Protein AF-A0A1A0VZB3-F1 (afdb_monomer)

Secondary structure (DSSP, 8-state):
---------------------S---TT--SHHHHHT----TT-EEEEEETTTEEEEEEETTTHHHHHHTT-TT-PPEEEPPPPTTTS-GGGHHHHHTT----EEEEEEEEE-TTSS-EEEEEEEEEEEEETTEEEEEEEESS--

Organism: Mycolicibacterium peregrinum (NCBI:txid43304)

Sequence (144 aa):
MLVSVAVTAAVLLFVTGCFVGPGQTDEGTDTVSLLKIEIPDSATNIVGHTDRGVDFLMPNDEWRAYLATYYPDKQLEHLPPLTRYETPAMCLPALRAGVKLSRWTIGEYIQWRNTDKQRLRGVVITPDCEPGKAYVQWVLGDFQ

Mean predicted aligned error: 10.26 Å

Foldseek 3Di:
DDDDDDPPPPDPPPPPPPPDAFAPDLPDQAQRNQLSADDDPQWDPWDGDHLWWIKTKHFLVCVVVRVCSVVVPDDKDKAAFDDCVRQDPLLNVVVVVVDRWIKTKDWDWDDRRPDPDTWIWMKIWTHPSDVRIIMIITTTHDDD

Nearest PDB structures (foldseek):
  6mka-assembly1_A  TM=4.399E-01  e=2.065E-01  Enterococcus faecium
  8f3z-assembly1_A  TM=4.323E-01  e=3.462E-01  Enterococcus faecium
  8f3i-assembly1_A  TM=4.335E-01  e=3.462E-01  Enterococcus faecium
  5yfg-assembly1_A  TM=3.953E-01  e=8.191E-01  Homo sapiens
  6n6w-assembly1_A  TM=3.701E-01  e=2.303E+00  Acinetobacter baumannii

Structure (mmCIF, N/CA/C/O backbone):
data_AF-A0A1A0VZB3-F1
#
_entry.id   AF-A0A1A0VZB3-F1
#
loop_
_atom_site.group_PDB
_atom_site.id
_atom_site.type_symbol
_atom_site.label_atom_id
_atom_site.label_alt_id
_atom_site.label_comp_id
_atom_site.label_asym_id
_atom_site.label_entity_id
_atom_site.label_seq_id
_atom_site.pdbx_PDB_ins_code
_atom_site.Cartn_x
_atom_site.Cartn_y
_atom_site.Cartn_z
_atom_site.occupancy
_atom_site.B_iso_or_equiv
_atom_site.auth_seq_id
_atom_site.auth_comp_id
_atom_site.auth_asym_id
_atom_site.auth_atom_id
_atom_site.pdbx_PDB_model_num
ATOM 1 N N . MET A 1 1 ? -22.999 -56.168 -36.660 1.00 38.97 1 MET A N 1
ATOM 2 C CA . MET A 1 1 ? -21.749 -55.740 -35.997 1.00 38.97 1 MET A CA 1
ATOM 3 C C . MET A 1 1 ? -21.203 -54.551 -36.754 1.00 38.97 1 MET A C 1
ATOM 5 O O . MET A 1 1 ? -20.801 -54.728 -37.891 1.00 38.97 1 MET A O 1
ATOM 9 N N . LEU A 1 2 ? -21.257 -53.369 -36.146 1.00 32.66 2 LEU A N 1
ATOM 10 C CA . LEU A 1 2 ? -20.415 -52.211 -36.447 1.00 32.66 2 LEU A CA 1
ATOM 11 C C . LEU A 1 2 ? -20.645 -51.224 -35.300 1.00 32.66 2 LEU A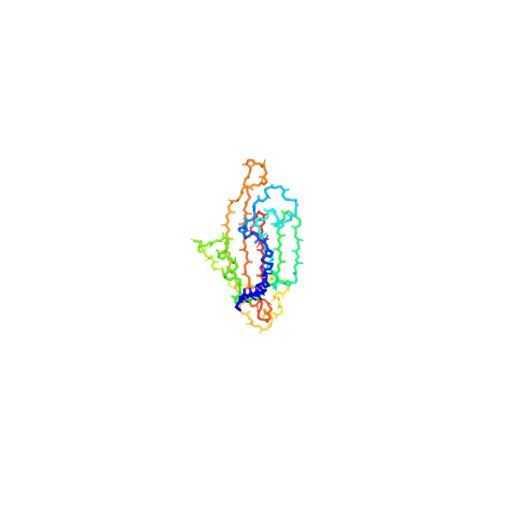 C 1
ATOM 13 O O . LEU A 1 2 ? -21.753 -50.744 -35.083 1.00 32.66 2 LEU A O 1
ATOM 17 N N . VAL A 1 3 ? -19.604 -51.057 -34.492 1.00 36.44 3 VAL A N 1
ATOM 18 C CA . VAL A 1 3 ? -19.530 -50.122 -33.371 1.00 36.44 3 VAL A CA 1
ATOM 19 C C . VAL A 1 3 ? -19.284 -48.731 -33.949 1.00 36.44 3 VAL A C 1
ATOM 21 O O . VAL A 1 3 ? -18.450 -48.578 -34.837 1.00 36.44 3 VAL A O 1
ATOM 24 N N . SER A 1 4 ? -19.965 -47.706 -33.445 1.00 33.88 4 SER A N 1
ATOM 25 C CA . SER A 1 4 ? -19.528 -46.315 -33.602 1.00 33.88 4 SER A CA 1
ATOM 26 C C . SER A 1 4 ? -19.935 -45.534 -32.361 1.00 33.88 4 SER A C 1
ATOM 28 O O . SER A 1 4 ? -21.072 -45.105 -32.198 1.00 33.88 4 SER A O 1
ATOM 30 N N . VAL A 1 5 ? -18.975 -45.447 -31.444 1.00 41.16 5 VAL A N 1
ATOM 31 C CA . VAL A 1 5 ? -18.995 -44.607 -30.252 1.00 41.16 5 VAL A CA 1
ATOM 32 C C . VAL A 1 5 ? -18.704 -43.179 -30.707 1.00 41.16 5 VAL A C 1
ATOM 34 O O . VAL A 1 5 ? -17.619 -42.914 -31.215 1.00 41.16 5 VAL A O 1
ATOM 37 N N . ALA A 1 6 ? -19.651 -42.263 -30.524 1.00 37.75 6 ALA A N 1
ATOM 38 C CA . ALA A 1 6 ? -19.409 -40.832 -30.661 1.00 37.75 6 ALA A CA 1
ATOM 39 C C . ALA A 1 6 ? -19.478 -40.197 -29.267 1.00 37.75 6 ALA A C 1
ATOM 41 O O . ALA A 1 6 ? -20.531 -39.754 -28.816 1.00 37.75 6 ALA A O 1
ATOM 42 N N . VAL A 1 7 ? -18.346 -40.206 -28.558 1.00 43.47 7 VAL A N 1
ATOM 43 C CA . VAL A 1 7 ? -18.141 -39.357 -27.379 1.00 43.47 7 VAL A CA 1
ATOM 44 C C . VAL A 1 7 ? -17.898 -37.946 -27.902 1.00 43.47 7 VAL A C 1
ATOM 46 O O . VAL A 1 7 ? -16.802 -37.621 -28.352 1.00 43.47 7 VAL A O 1
ATOM 49 N N . THR A 1 8 ? -18.921 -37.098 -27.874 1.00 46.16 8 THR A N 1
ATOM 50 C CA . THR A 1 8 ? -18.748 -35.652 -28.036 1.00 46.16 8 THR A CA 1
ATOM 51 C C . THR A 1 8 ? -18.099 -35.098 -26.773 1.00 46.16 8 THR A C 1
ATOM 53 O O . THR A 1 8 ? -18.774 -34.719 -25.819 1.00 46.16 8 THR A O 1
ATOM 56 N N . ALA A 1 9 ? -16.766 -35.086 -26.767 1.00 40.69 9 ALA A N 1
ATOM 57 C CA . ALA A 1 9 ? -15.970 -34.286 -25.852 1.00 40.69 9 ALA A CA 1
ATOM 58 C C . ALA A 1 9 ? -16.184 -32.808 -26.208 1.00 40.69 9 ALA A C 1
ATOM 60 O O . ALA A 1 9 ? -15.644 -32.309 -27.195 1.00 40.69 9 ALA A O 1
ATOM 61 N N . ALA A 1 10 ? -17.023 -32.117 -25.435 1.00 41.06 10 ALA A N 1
ATOM 62 C CA . ALA A 1 10 ? -17.119 -30.668 -25.499 1.00 41.06 10 ALA A CA 1
ATOM 63 C C . ALA A 1 10 ? -15.808 -30.089 -24.956 1.00 41.06 10 ALA A C 1
ATOM 65 O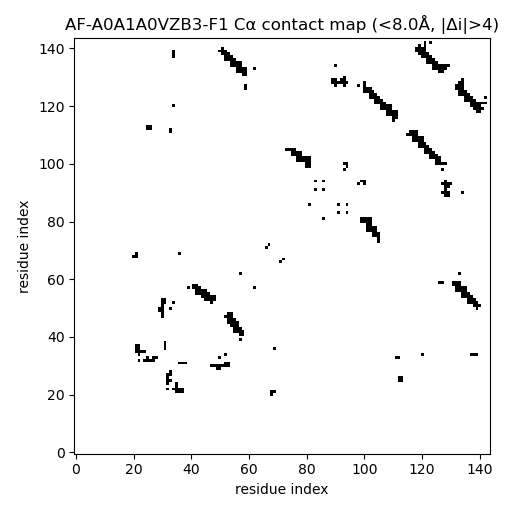 O . ALA A 1 10 ? -15.531 -30.128 -23.758 1.00 41.06 10 ALA A O 1
ATOM 66 N N . VAL A 1 11 ? -14.980 -29.626 -25.888 1.00 38.25 11 VAL A N 1
ATOM 67 C CA . VAL A 1 11 ? -13.743 -28.890 -25.655 1.00 38.25 11 VAL A CA 1
ATOM 68 C C . VAL A 1 11 ? -14.068 -27.685 -24.774 1.00 38.25 11 VAL A C 1
ATOM 70 O O . VAL A 1 11 ? -14.716 -26.738 -25.214 1.00 38.25 11 VAL A O 1
ATOM 73 N N . LEU A 1 12 ? -13.625 -27.741 -23.515 1.00 40.75 12 LEU A N 1
ATOM 74 C CA . LEU A 1 12 ? -13.431 -26.565 -22.677 1.00 40.75 12 LEU A CA 1
ATOM 75 C C . LEU A 1 12 ? -12.504 -25.629 -23.452 1.00 40.75 12 LEU A C 1
ATOM 77 O O . LEU A 1 12 ? -11.307 -25.891 -23.578 1.00 40.75 12 LEU A O 1
ATOM 81 N N . LEU A 1 13 ? -13.079 -24.568 -24.013 1.00 37.44 13 LEU A N 1
ATOM 82 C CA . LEU A 1 13 ? -12.345 -23.408 -24.496 1.00 37.44 13 LEU A CA 1
ATOM 83 C C . LEU A 1 13 ? -11.672 -22.770 -23.278 1.00 37.44 13 LEU A C 1
ATOM 85 O O . LEU A 1 13 ? -12.202 -21.854 -22.655 1.00 37.44 13 LEU A O 1
ATOM 89 N N . PHE A 1 14 ? -10.505 -23.306 -22.924 1.00 34.59 14 PHE A N 1
ATOM 90 C CA . PHE A 1 14 ? -9.480 -22.587 -22.193 1.00 34.59 14 PHE A CA 1
ATOM 91 C C . PHE A 1 14 ? -9.149 -21.367 -23.042 1.00 34.59 14 PHE A C 1
ATOM 93 O O . PHE A 1 14 ? -8.373 -21.450 -23.994 1.00 34.59 14 PHE A O 1
ATOM 100 N N . VAL A 1 15 ? -9.795 -20.243 -22.737 1.00 43.38 15 VAL A N 1
ATOM 101 C CA . VAL A 1 15 ? -9.294 -18.944 -23.158 1.00 43.38 15 VAL A CA 1
ATOM 102 C C . VAL A 1 15 ? -7.926 -18.838 -22.509 1.00 43.38 15 VAL A C 1
ATOM 104 O O . VAL A 1 15 ? -7.785 -18.679 -21.299 1.00 43.38 15 VAL A O 1
ATOM 107 N N . THR A 1 16 ? -6.924 -19.051 -23.344 1.00 43.56 16 THR A N 1
ATOM 108 C CA . THR A 1 16 ? -5.512 -18.828 -23.105 1.00 43.56 16 THR A CA 1
ATOM 109 C C . THR A 1 16 ? -5.304 -17.349 -22.798 1.00 43.56 16 THR A C 1
ATOM 111 O O . THR A 1 16 ? -4.911 -16.573 -23.663 1.00 43.56 16 THR A O 1
ATOM 114 N N . GLY A 1 17 ? -5.601 -16.946 -21.567 1.00 33.72 17 GLY A N 1
ATOM 115 C CA . GLY A 1 17 ? -4.913 -15.840 -20.928 1.00 33.72 17 GLY A CA 1
ATOM 116 C C . GLY A 1 17 ? -3.596 -16.400 -20.421 1.00 33.72 17 GLY A C 1
ATOM 117 O O . GLY A 1 17 ? -3.565 -17.074 -19.395 1.00 33.72 17 GLY A O 1
ATOM 118 N N . CYS A 1 18 ? -2.526 -16.219 -21.191 1.00 40.19 18 CYS A N 1
ATOM 119 C CA . CYS A 1 18 ? -1.175 -16.439 -20.703 1.00 40.19 18 CYS A CA 1
ATOM 120 C C . CYS A 1 18 ? -1.025 -15.690 -19.374 1.00 40.19 18 CYS A C 1
ATOM 122 O O . CYS A 1 18 ? -1.128 -14.468 -19.349 1.00 40.19 18 CYS A O 1
ATOM 124 N N . PHE A 1 19 ? -0.808 -16.425 -18.285 1.00 43.38 19 PHE A N 1
ATOM 125 C CA . PHE A 1 19 ? -0.357 -15.859 -17.021 1.00 43.38 19 PHE A CA 1
ATOM 126 C C . PHE A 1 19 ? 1.040 -15.284 -17.253 1.00 43.38 19 PHE A C 1
ATOM 128 O O . PHE A 1 19 ? 2.039 -16.006 -17.226 1.00 43.38 19 PHE A O 1
ATOM 135 N N . VAL A 1 20 ? 1.096 -13.993 -17.556 1.00 38.47 20 VAL A N 1
ATOM 136 C CA . VAL A 1 20 ? 2.326 -13.213 -17.575 1.00 38.47 20 VAL A CA 1
ATOM 137 C C . VAL A 1 20 ? 2.364 -12.512 -16.228 1.00 38.47 20 VAL A C 1
ATOM 139 O O . VAL A 1 20 ? 1.449 -11.774 -15.895 1.00 38.47 20 VAL A O 1
ATOM 142 N N . GLY A 1 21 ? 3.384 -12.812 -15.425 1.00 40.88 21 GLY A N 1
ATOM 143 C CA . GLY A 1 21 ? 3.630 -12.108 -14.172 1.00 40.88 21 GLY A CA 1
ATOM 144 C C . GLY A 1 21 ? 3.818 -10.596 -14.379 1.00 40.88 21 GLY A C 1
ATOM 145 O O . GLY A 1 21 ? 3.771 -10.091 -15.503 1.00 40.88 21 GLY A O 1
ATOM 146 N N . PRO A 1 22 ? 4.071 -9.853 -13.300 1.00 41.19 22 PRO A N 1
ATOM 147 C CA . PRO A 1 22 ? 3.871 -8.415 -13.291 1.00 41.19 22 PRO A CA 1
ATOM 148 C C . PRO A 1 22 ? 4.760 -7.657 -14.296 1.00 41.19 22 PRO A C 1
ATOM 150 O O . PRO A 1 22 ? 5.981 -7.605 -14.153 1.00 41.19 22 PRO A O 1
ATOM 153 N N . GLY A 1 23 ? 4.108 -7.034 -15.290 1.00 47.81 23 GLY A N 1
ATOM 154 C CA . GLY A 1 23 ? 4.590 -5.870 -16.046 1.00 47.81 23 GLY A CA 1
ATOM 155 C C . GLY A 1 23 ? 5.605 -6.100 -17.172 1.00 47.81 23 GLY A C 1
ATOM 156 O O . GLY A 1 23 ? 6.672 -5.491 -17.159 1.00 47.81 23 GLY A O 1
ATOM 157 N N . GLN A 1 24 ? 5.263 -6.904 -18.185 1.00 41.25 24 GLN A N 1
ATOM 158 C CA . GLN A 1 24 ? 6.123 -7.133 -19.362 1.00 41.25 24 GLN A CA 1
ATOM 159 C C . GLN A 1 24 ? 6.164 -6.019 -20.426 1.00 41.25 24 GLN A C 1
ATOM 161 O O . GLN A 1 24 ? 6.867 -6.170 -21.421 1.00 41.25 24 GLN A O 1
ATOM 166 N N . THR A 1 25 ? 5.472 -4.894 -20.260 1.00 45.56 25 THR A N 1
ATOM 167 C CA . THR A 1 25 ? 5.492 -3.824 -21.271 1.00 45.56 25 THR A CA 1
ATOM 168 C C . THR A 1 25 ? 6.091 -2.548 -20.700 1.00 45.56 25 THR A C 1
ATOM 170 O O . THR A 1 25 ? 5.381 -1.712 -20.144 1.00 45.56 25 THR A O 1
ATOM 173 N N . ASP A 1 26 ? 7.398 -2.365 -20.913 1.00 51.47 26 ASP A N 1
ATOM 174 C CA . ASP A 1 26 ? 8.147 -1.124 -20.637 1.00 51.47 26 ASP A CA 1
ATOM 175 C C . ASP A 1 26 ? 7.658 0.094 -21.464 1.00 51.47 26 ASP A C 1
ATOM 177 O O . ASP A 1 26 ? 8.191 1.199 -21.348 1.00 51.47 26 ASP A O 1
ATOM 181 N N . GLU A 1 27 ? 6.625 -0.096 -22.293 1.00 53.38 27 GLU A N 1
ATOM 182 C CA . GLU A 1 27 ? 6.047 0.899 -23.203 1.00 53.38 27 GLU A CA 1
ATOM 183 C C . GLU A 1 27 ? 4.705 1.485 -22.733 1.00 53.38 27 GLU A C 1
ATOM 185 O O . GLU A 1 27 ? 4.191 2.416 -23.356 1.00 53.38 27 GLU A O 1
ATOM 190 N N . GLY A 1 28 ? 4.116 0.970 -21.648 1.00 60.91 28 GLY A N 1
ATOM 191 C CA . GLY A 1 28 ? 2.831 1.471 -21.162 1.00 60.91 28 GLY A CA 1
ATOM 192 C C . GLY A 1 28 ? 2.931 2.901 -20.619 1.00 60.91 28 GLY A C 1
ATOM 193 O O . GLY A 1 28 ? 3.868 3.258 -19.903 1.00 60.91 28 GLY A O 1
ATOM 194 N N . THR A 1 29 ? 1.965 3.746 -20.980 1.00 67.12 29 THR A N 1
ATOM 195 C CA . THR A 1 29 ? 1.953 5.171 -20.608 1.00 67.12 29 THR A CA 1
ATOM 196 C C . THR A 1 29 ? 1.050 5.491 -19.422 1.00 67.12 29 THR A C 1
ATOM 198 O O . THR A 1 29 ? 1.107 6.607 -18.911 1.00 67.12 29 THR A O 1
ATOM 201 N N . ASP A 1 30 ? 0.195 4.557 -19.005 1.00 77.12 30 ASP A N 1
ATOM 202 C CA . ASP A 1 30 ? -0.662 4.712 -17.831 1.00 77.12 30 ASP A CA 1
ATOM 203 C C . ASP A 1 30 ? 0.087 4.365 -16.531 1.00 77.12 30 ASP A C 1
ATOM 205 O O . ASP A 1 30 ? 1.102 3.666 -16.533 1.00 77.12 30 ASP A O 1
ATOM 209 N N . THR A 1 31 ? -0.413 4.859 -15.395 1.00 79.56 31 THR A N 1
ATOM 210 C CA . THR A 1 31 ? 0.278 4.711 -14.107 1.00 79.56 31 THR A CA 1
ATOM 211 C C . THR A 1 31 ? 0.445 3.254 -13.663 1.00 79.56 31 THR A C 1
ATOM 213 O O . THR A 1 31 ? 1.451 2.932 -13.033 1.00 79.56 31 THR A O 1
ATOM 216 N N . VAL A 1 32 ? -0.495 2.365 -13.995 1.00 82.00 32 VAL A N 1
ATOM 217 C CA . VAL A 1 32 ? -0.453 0.947 -13.598 1.00 82.00 32 VAL A CA 1
ATOM 218 C C . VAL A 1 32 ? 0.642 0.220 -14.374 1.00 82.00 32 VAL A C 1
ATOM 220 O O . VAL A 1 32 ? 1.467 -0.476 -13.777 1.00 82.00 32 VAL A O 1
ATOM 223 N N . SER A 1 33 ? 0.734 0.479 -15.679 1.00 80.56 33 SER A N 1
ATOM 224 C CA . SER A 1 33 ? 1.829 -0.023 -16.511 1.00 80.56 33 SER A CA 1
ATOM 225 C C . SER A 1 33 ? 3.193 0.490 -16.047 1.00 80.56 33 SER A C 1
ATOM 227 O O . SER A 1 33 ? 4.140 -0.287 -15.944 1.00 80.56 33 SER A O 1
ATOM 229 N N . LEU A 1 34 ? 3.301 1.776 -15.692 1.00 83.19 34 LEU A N 1
ATOM 230 C CA . LEU A 1 34 ? 4.548 2.353 -15.170 1.00 83.19 34 LEU A CA 1
ATOM 231 C C . LEU A 1 34 ? 4.964 1.736 -13.827 1.00 83.19 34 LEU A C 1
ATOM 233 O O . LEU A 1 34 ? 6.155 1.579 -13.559 1.00 83.19 34 LEU A O 1
ATOM 237 N N . LEU A 1 35 ? 3.991 1.377 -12.989 1.00 87.31 35 LEU A N 1
ATOM 238 C CA . LEU A 1 35 ? 4.204 0.645 -11.742 1.00 87.31 35 LEU A CA 1
ATOM 239 C C . LEU A 1 35 ? 4.564 -0.826 -11.979 1.00 87.31 35 LEU A C 1
ATOM 241 O O . LEU A 1 35 ? 5.088 -1.473 -11.072 1.00 87.31 35 LEU A O 1
ATOM 245 N N . LYS A 1 36 ? 4.319 -1.367 -13.177 1.00 87.38 36 LYS A N 1
ATOM 246 C CA . LYS A 1 36 ? 4.467 -2.797 -13.475 1.00 87.38 36 LYS A CA 1
ATOM 247 C C . LYS A 1 36 ? 3.654 -3.641 -12.485 1.00 87.38 36 LYS A C 1
ATOM 249 O O . LYS A 1 36 ? 4.187 -4.575 -11.887 1.00 87.38 36 LYS A O 1
ATOM 254 N N . ILE A 1 37 ? 2.398 -3.246 -12.266 1.00 89.31 37 ILE A N 1
ATOM 255 C CA . ILE A 1 37 ? 1.443 -3.950 -11.402 1.00 89.31 37 ILE A CA 1
ATOM 256 C C . ILE A 1 37 ? 0.133 -4.238 -12.124 1.00 89.31 37 ILE A C 1
ATOM 258 O O . ILE A 1 37 ? -0.148 -3.670 -13.171 1.00 89.31 37 ILE A O 1
ATOM 262 N N . GLU A 1 38 ? -0.678 -5.088 -11.518 1.00 91.44 38 GLU A N 1
ATOM 263 C CA . GLU A 1 38 ? -2.069 -5.342 -11.867 1.00 91.44 38 GLU A CA 1
ATOM 264 C C . GLU A 1 38 ? -2.946 -4.942 -10.681 1.00 91.44 38 GLU A C 1
ATOM 266 O O . GLU A 1 38 ? -2.612 -5.235 -9.534 1.00 91.44 38 GLU A O 1
ATOM 271 N N . ILE A 1 39 ? -4.069 -4.272 -10.939 1.00 91.88 39 ILE A N 1
ATOM 272 C CA . ILE A 1 39 ? -5.060 -3.987 -9.896 1.00 91.88 39 ILE A CA 1
ATOM 273 C C . ILE A 1 39 ? -5.981 -5.210 -9.792 1.00 91.88 39 ILE A C 1
ATOM 275 O O . ILE A 1 39 ? -6.534 -5.605 -10.818 1.00 91.88 39 ILE A O 1
ATOM 279 N N . PRO A 1 40 ? -6.161 -5.816 -8.604 1.00 92.69 40 PRO A N 1
ATOM 280 C CA . PRO A 1 40 ? -6.995 -7.006 -8.473 1.00 92.69 40 PRO A CA 1
ATOM 281 C C . PRO A 1 40 ? -8.467 -6.684 -8.756 1.00 92.69 40 PRO A C 1
ATOM 283 O O . PRO A 1 40 ? -8.946 -5.610 -8.399 1.00 92.69 40 PRO A O 1
ATOM 286 N N . ASP A 1 41 ? -9.214 -7.638 -9.318 1.00 92.56 41 ASP A N 1
ATOM 287 C CA . ASP A 1 41 ? -10.648 -7.471 -9.621 1.00 92.56 41 ASP A CA 1
ATOM 288 C C . ASP A 1 41 ? -11.502 -7.171 -8.374 1.00 92.56 41 ASP A C 1
ATOM 290 O O . ASP A 1 41 ? -12.565 -6.558 -8.466 1.00 92.56 41 ASP A O 1
ATOM 294 N N . SER A 1 42 ? -11.034 -7.587 -7.190 1.00 91.19 42 SER A N 1
ATOM 295 C CA . SER A 1 42 ? -11.656 -7.296 -5.893 1.00 91.19 42 SER A CA 1
ATOM 296 C C . SER A 1 42 ? -11.449 -5.848 -5.428 1.00 91.19 42 SER A C 1
ATOM 298 O O . SER A 1 42 ? -12.043 -5.430 -4.425 1.00 91.19 42 SER A O 1
ATOM 300 N N . ALA A 1 43 ? -10.619 -5.066 -6.128 1.00 94.75 43 ALA A N 1
ATOM 301 C CA . ALA A 1 43 ? -10.314 -3.698 -5.754 1.00 94.75 43 ALA A CA 1
ATOM 302 C C . ALA A 1 43 ? -11.529 -2.775 -5.901 1.00 94.75 43 ALA A C 1
ATOM 304 O O . ALA A 1 43 ? -12.305 -2.827 -6.854 1.00 94.75 43 ALA A O 1
ATOM 305 N N . THR A 1 44 ? -11.662 -1.854 -4.955 1.00 94.38 44 THR A N 1
ATOM 306 C CA . THR A 1 44 ? -12.686 -0.804 -4.961 1.00 94.38 44 THR A CA 1
ATOM 307 C C . THR A 1 44 ? -12.044 0.553 -4.707 1.00 94.38 44 THR A C 1
ATOM 309 O O . THR A 1 44 ? -10.913 0.627 -4.232 1.00 94.38 44 THR A O 1
ATOM 312 N N . ASN A 1 45 ? -12.760 1.640 -5.009 1.00 92.75 45 ASN A N 1
ATOM 313 C CA . ASN A 1 45 ? -12.294 3.015 -4.780 1.00 92.75 45 ASN A CA 1
ATOM 314 C C . ASN A 1 45 ? -10.909 3.293 -5.397 1.00 92.75 45 ASN A C 1
ATOM 316 O O . ASN A 1 45 ? -10.036 3.858 -4.744 1.00 92.75 45 ASN A O 1
ATOM 320 N N . ILE A 1 46 ? -10.719 2.865 -6.648 1.00 92.69 46 ILE A N 1
ATOM 321 C CA . ILE A 1 46 ? -9.461 3.023 -7.380 1.00 92.69 46 ILE A CA 1
ATOM 322 C C . ILE A 1 46 ? -9.264 4.499 -7.748 1.00 92.69 46 ILE A C 1
ATOM 324 O O . ILE A 1 46 ? -10.114 5.102 -8.406 1.00 92.69 46 ILE A O 1
ATOM 328 N N . VAL A 1 47 ? -8.127 5.067 -7.355 1.00 90.38 47 VAL A N 1
ATOM 329 C CA . VAL A 1 47 ? -7.730 6.451 -7.629 1.00 90.38 47 VAL A CA 1
ATOM 330 C C . VAL A 1 47 ? -6.331 6.456 -8.235 1.00 90.38 47 VAL A C 1
ATOM 332 O O . VAL A 1 47 ? -5.353 6.112 -7.579 1.00 90.38 47 VAL A O 1
ATOM 335 N N . GLY A 1 48 ? -6.227 6.854 -9.502 1.00 86.88 48 GLY A N 1
ATOM 336 C CA . GLY A 1 48 ? -4.945 7.008 -10.187 1.00 86.88 48 GLY A CA 1
ATOM 337 C C . GLY A 1 48 ? -4.336 8.393 -9.973 1.00 86.88 48 GLY A C 1
ATOM 338 O O . GLY A 1 48 ? -5.019 9.408 -10.108 1.00 86.88 48 GLY A O 1
ATOM 339 N N . HIS A 1 49 ? -3.029 8.434 -9.726 1.00 85.06 49 HIS A N 1
ATOM 340 C CA . HIS A 1 49 ? -2.226 9.652 -9.643 1.00 85.06 49 HIS A CA 1
ATOM 341 C C . HIS A 1 49 ? -1.226 9.667 -10.795 1.00 85.06 49 HIS A C 1
ATOM 343 O O . HIS A 1 49 ? -0.283 8.872 -10.820 1.00 85.06 49 HIS A O 1
ATOM 349 N N . THR A 1 50 ? -1.429 10.557 -11.767 1.00 79.12 50 THR A N 1
ATOM 350 C CA . THR A 1 50 ? -0.586 10.654 -12.969 1.00 79.12 50 THR A CA 1
ATOM 351 C C . THR A 1 50 ? 0.899 10.707 -12.609 1.00 79.12 50 THR A C 1
ATOM 353 O O . THR A 1 50 ? 1.324 11.601 -11.876 1.00 79.12 50 THR A O 1
ATOM 356 N N . ASP A 1 51 ? 1.665 9.734 -13.115 1.00 74.56 51 ASP A N 1
ATOM 357 C CA . ASP A 1 51 ? 3.109 9.553 -12.889 1.00 74.56 51 ASP A CA 1
ATOM 358 C C . ASP A 1 51 ? 3.552 9.449 -11.411 1.00 74.56 51 ASP A C 1
ATOM 360 O O . ASP A 1 51 ? 4.743 9.574 -11.122 1.00 74.56 51 ASP A O 1
ATOM 364 N N . ARG A 1 52 ? 2.630 9.228 -10.462 1.00 83.81 52 ARG A N 1
ATOM 365 C CA . ARG A 1 52 ? 2.954 9.147 -9.024 1.00 83.81 52 ARG A CA 1
ATOM 366 C C . ARG A 1 52 ? 2.504 7.869 -8.349 1.00 83.81 52 ARG A C 1
ATOM 368 O O . ARG A 1 52 ? 3.129 7.492 -7.366 1.00 83.81 52 ARG A O 1
ATOM 375 N N . GLY A 1 53 ? 1.444 7.223 -8.823 1.00 90.44 53 GLY A N 1
ATOM 376 C CA . GLY A 1 53 ? 0.923 6.067 -8.110 1.00 90.44 53 GLY A CA 1
ATOM 377 C C . GLY A 1 53 ? -0.530 5.723 -8.386 1.00 90.44 53 GLY A C 1
ATOM 378 O O . GLY A 1 53 ? -1.219 6.396 -9.152 1.00 90.44 53 GLY A O 1
ATOM 379 N N . VAL A 1 54 ? -1.009 4.680 -7.727 1.00 93.50 54 VAL A N 1
ATOM 380 C CA . VAL A 1 54 ? -2.426 4.325 -7.701 1.00 93.50 54 VAL A CA 1
ATOM 381 C C . VAL A 1 54 ? -2.798 3.861 -6.306 1.00 93.50 54 VAL A C 1
ATOM 383 O O . VAL A 1 54 ? -2.066 3.097 -5.677 1.00 93.50 54 VAL A O 1
ATOM 386 N N . ASP A 1 55 ? -3.958 4.309 -5.859 1.00 94.44 55 ASP A N 1
ATOM 387 C CA . ASP A 1 55 ? -4.524 3.965 -4.571 1.00 94.44 55 ASP A CA 1
ATOM 388 C C . ASP A 1 55 ? -5.806 3.159 -4.774 1.00 94.44 55 ASP A C 1
ATOM 390 O O . ASP A 1 55 ? -6.574 3.432 -5.698 1.00 94.44 55 ASP A O 1
ATOM 394 N N . PHE A 1 56 ? -6.067 2.174 -3.922 1.00 95.94 56 PHE A N 1
ATOM 395 C CA . PHE A 1 56 ? -7.323 1.423 -3.930 1.00 95.94 56 PHE A CA 1
ATOM 396 C C . PHE A 1 56 ? -7.561 0.713 -2.597 1.00 95.94 56 PHE A C 1
ATOM 398 O O . PHE A 1 56 ? -6.668 0.573 -1.762 1.00 95.94 56 PHE A O 1
ATOM 405 N N . LEU A 1 57 ? -8.787 0.242 -2.393 1.00 97.44 57 LEU A N 1
ATOM 406 C CA . LEU A 1 57 ? -9.137 -0.660 -1.302 1.00 97.44 57 LEU A CA 1
ATOM 407 C C . LEU A 1 57 ? -9.223 -2.091 -1.808 1.00 97.44 57 LEU A C 1
ATOM 409 O O . LEU A 1 57 ? -9.779 -2.325 -2.877 1.00 97.44 57 LEU A O 1
ATOM 413 N N . MET A 1 58 ? 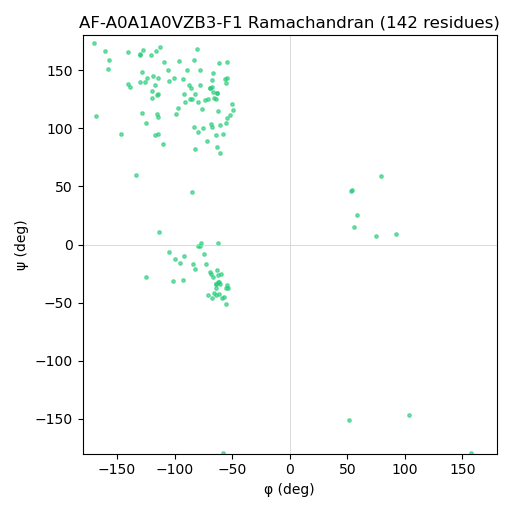-8.788 -3.045 -0.997 1.00 97.62 58 MET A N 1
ATOM 414 C CA . MET A 1 58 ? -8.970 -4.476 -1.249 1.00 97.62 58 MET A CA 1
ATOM 415 C C . MET A 1 58 ? -9.300 -5.224 0.051 1.00 97.62 58 MET A C 1
ATOM 417 O O . MET A 1 58 ? -9.103 -4.659 1.130 1.00 97.62 58 MET A O 1
ATOM 421 N N . PRO A 1 59 ? -9.789 -6.472 -0.001 1.00 97.88 59 PRO A N 1
ATOM 422 C CA . PRO A 1 59 ? -10.027 -7.274 1.197 1.00 97.88 59 PRO A CA 1
ATOM 423 C C . PRO A 1 59 ? -8.777 -7.433 2.082 1.00 97.88 59 PRO A C 1
ATOM 425 O O . PRO A 1 59 ? -7.651 -7.601 1.606 1.00 97.88 59 PRO A O 1
ATOM 428 N N . ASN A 1 60 ? -8.971 -7.351 3.401 1.00 96.62 60 ASN A N 1
ATOM 429 C CA . ASN A 1 60 ? -7.893 -7.406 4.401 1.00 96.62 60 ASN A CA 1
ATOM 430 C C . ASN A 1 60 ? -7.111 -8.732 4.406 1.00 96.62 60 ASN A C 1
ATOM 432 O O . ASN A 1 60 ? -5.964 -8.775 4.847 1.00 96.62 60 ASN A O 1
ATOM 436 N N . ASP A 1 61 ? -7.735 -9.817 3.978 1.00 96.88 61 ASP A N 1
ATOM 437 C CA . ASP A 1 61 ? -7.149 -11.151 3.884 1.00 96.88 61 ASP A CA 1
ATOM 438 C C . ASP A 1 61 ? -6.366 -11.372 2.581 1.00 96.88 61 ASP A C 1
ATOM 440 O O . ASP A 1 61 ? -5.512 -12.256 2.520 1.00 96.88 61 ASP A O 1
ATOM 444 N N . GLU A 1 62 ? -6.574 -10.529 1.569 1.00 96.44 62 GLU A N 1
ATOM 445 C CA . GLU A 1 62 ? -5.967 -10.688 0.244 1.00 96.44 62 GLU A CA 1
ATOM 446 C C . GLU A 1 62 ? -4.641 -9.922 0.076 1.00 96.44 62 GLU A C 1
ATOM 448 O O . GLU A 1 62 ? -3.757 -10.369 -0.659 1.00 96.44 62 GLU A O 1
ATOM 453 N N . TRP A 1 63 ? -4.447 -8.785 0.762 1.00 95.56 63 TRP A N 1
ATOM 454 C CA . TRP A 1 63 ? -3.331 -7.871 0.453 1.00 95.56 63 TRP A CA 1
ATOM 455 C C . TRP A 1 63 ? -1.940 -8.492 0.623 1.00 95.56 63 TRP A C 1
ATOM 457 O O . TRP A 1 63 ? -1.021 -8.152 -0.121 1.00 95.56 63 TRP A O 1
ATOM 467 N N . ARG A 1 64 ? -1.764 -9.422 1.572 1.00 94.88 64 ARG A N 1
ATOM 468 C CA . ARG A 1 64 ? -0.470 -10.095 1.786 1.00 94.88 64 ARG A CA 1
ATOM 469 C C . ARG A 1 64 ? -0.104 -10.992 0.610 1.00 94.88 64 ARG A C 1
ATOM 471 O O . ARG A 1 64 ? 1.032 -10.944 0.147 1.00 94.88 64 ARG A O 1
ATOM 478 N N . ALA A 1 65 ? -1.061 -11.789 0.138 1.00 94.88 65 ALA A N 1
ATOM 479 C CA . ALA A 1 65 ? -0.865 -12.668 -1.008 1.00 94.88 65 ALA A CA 1
ATOM 480 C C . ALA A 1 65 ? -0.645 -11.848 -2.284 1.00 94.88 65 ALA A C 1
ATOM 482 O O . ALA A 1 65 ? 0.276 -12.136 -3.043 1.00 94.88 65 ALA A O 1
ATOM 483 N N . TYR A 1 66 ? -1.420 -10.775 -2.459 1.00 95.06 66 TYR A N 1
ATOM 484 C CA . TYR A 1 66 ? -1.233 -9.823 -3.548 1.00 95.06 66 TYR A CA 1
ATOM 485 C C . TYR A 1 66 ? 0.191 -9.245 -3.560 1.00 95.06 66 TYR A C 1
ATOM 487 O O . TYR A 1 66 ? 0.875 -9.338 -4.577 1.00 95.06 66 TYR A O 1
ATOM 495 N N . LEU A 1 67 ? 0.697 -8.734 -2.430 1.00 94.75 67 LEU A N 1
ATOM 496 C CA . LEU A 1 67 ? 2.061 -8.195 -2.364 1.00 94.75 67 LEU A CA 1
ATOM 497 C C . LEU A 1 67 ? 3.151 -9.240 -2.608 1.00 94.75 67 LEU A C 1
ATOM 499 O O . LEU A 1 67 ? 4.170 -8.913 -3.217 1.00 94.75 67 LEU A O 1
ATOM 503 N N . ALA A 1 68 ? 2.943 -10.485 -2.180 1.00 94.31 68 ALA A N 1
ATOM 504 C CA . ALA A 1 68 ? 3.902 -11.563 -2.399 1.00 94.31 68 ALA A CA 1
ATOM 505 C C . ALA A 1 68 ? 4.123 -11.879 -3.890 1.00 94.31 68 ALA A C 1
ATOM 507 O O . ALA A 1 68 ? 5.181 -12.391 -4.243 1.00 94.31 68 ALA A O 1
ATOM 508 N N . THR A 1 69 ? 3.185 -11.531 -4.781 1.00 94.00 69 THR A N 1
ATOM 509 C CA . THR A 1 69 ? 3.389 -11.677 -6.237 1.00 94.00 69 THR A CA 1
ATOM 510 C C . THR A 1 69 ? 4.448 -10.718 -6.795 1.00 94.00 69 THR A C 1
ATOM 512 O O . THR A 1 69 ? 5.095 -11.029 -7.793 1.00 94.00 69 THR A O 1
ATOM 515 N N . TYR A 1 70 ? 4.666 -9.581 -6.128 1.00 92.12 70 TYR A N 1
ATOM 516 C CA . TYR A 1 70 ? 5.641 -8.556 -6.518 1.00 92.12 70 TYR A CA 1
ATOM 517 C C . TYR A 1 70 ? 6.926 -8.624 -5.698 1.00 92.12 70 TYR A C 1
ATOM 519 O O . TYR A 1 70 ? 8.001 -8.288 -6.190 1.00 92.12 70 TYR A O 1
ATOM 527 N N . TYR A 1 71 ? 6.811 -9.051 -4.442 1.00 92.62 71 TYR A N 1
ATOM 528 C CA . TYR A 1 71 ? 7.894 -9.063 -3.470 1.00 92.62 71 TYR A CA 1
ATOM 529 C C . TYR A 1 71 ? 7.963 -10.407 -2.720 1.00 92.62 71 TYR A C 1
ATOM 531 O O . TYR A 1 71 ? 7.832 -10.421 -1.495 1.00 92.62 71 TYR A O 1
ATOM 539 N N . PRO A 1 72 ? 8.163 -11.541 -3.422 1.00 90.50 72 PRO A N 1
ATOM 540 C CA . PRO A 1 72 ? 8.053 -12.879 -2.830 1.00 90.50 72 PRO A CA 1
ATOM 541 C C . PRO A 1 72 ? 9.044 -13.128 -1.686 1.00 90.50 72 PRO A C 1
ATOM 543 O O . PRO A 1 72 ? 8.698 -13.784 -0.707 1.00 90.50 72 PRO A O 1
ATOM 546 N N . ASP A 1 73 ? 10.243 -12.548 -1.777 1.00 88.56 73 ASP A N 1
ATOM 547 C CA . ASP A 1 73 ? 11.348 -12.796 -0.841 1.00 88.56 73 ASP A CA 1
ATOM 548 C C . ASP A 1 73 ? 11.716 -11.572 0.009 1.00 88.56 73 ASP A C 1
ATOM 550 O O . ASP A 1 73 ? 12.763 -11.549 0.662 1.00 88.56 73 ASP A O 1
ATOM 554 N N . LYS A 1 74 ? 10.896 -10.515 -0.013 1.00 86.19 74 LYS A N 1
ATOM 555 C CA . LYS A 1 74 ? 11.205 -9.282 0.717 1.00 86.19 74 LYS A CA 1
ATOM 556 C C . LYS A 1 74 ? 10.357 -9.144 1.971 1.00 86.19 74 LYS A C 1
ATOM 558 O O . LYS A 1 74 ? 9.163 -9.429 1.994 1.00 86.19 74 LYS A O 1
ATOM 563 N N . GLN A 1 75 ? 10.995 -8.648 3.024 1.00 90.75 75 GLN A N 1
ATOM 564 C CA . GLN A 1 75 ? 10.335 -8.398 4.292 1.00 90.75 75 GLN A CA 1
ATOM 565 C C . GLN A 1 75 ? 9.599 -7.056 4.259 1.00 90.75 75 GLN A C 1
ATOM 567 O O . GLN A 1 75 ? 10.179 -6.029 3.912 1.00 90.75 75 GLN A O 1
ATOM 572 N N . LEU A 1 76 ? 8.325 -7.074 4.653 1.00 93.19 76 LEU A N 1
ATOM 573 C CA . LEU A 1 76 ? 7.548 -5.859 4.889 1.00 93.19 76 LEU A CA 1
ATOM 574 C C . LEU A 1 76 ? 8.076 -5.137 6.131 1.00 93.19 76 LEU A C 1
ATOM 576 O O . LEU A 1 76 ? 8.254 -5.753 7.186 1.00 93.19 76 LEU A O 1
ATOM 580 N N . GLU A 1 77 ? 8.242 -3.826 6.029 1.00 94.06 77 GLU A N 1
ATOM 581 C CA . GLU A 1 77 ? 8.532 -2.968 7.169 1.00 94.06 77 GLU A CA 1
ATOM 582 C C . GLU A 1 77 ? 7.220 -2.531 7.826 1.00 94.06 77 GLU A C 1
ATOM 584 O O . GLU A 1 77 ? 6.331 -1.985 7.173 1.00 94.06 77 GLU A O 1
ATOM 589 N N . HIS A 1 78 ? 7.090 -2.785 9.128 1.00 93.25 78 HIS A N 1
ATOM 590 C CA . HIS A 1 78 ? 5.958 -2.311 9.917 1.00 93.25 78 HIS A CA 1
ATOM 591 C C . HIS A 1 78 ? 6.277 -0.944 10.517 1.00 93.25 78 HIS A C 1
ATOM 593 O O . HIS A 1 78 ? 7.231 -0.801 11.283 1.00 93.25 78 HIS A O 1
ATOM 599 N N . LEU A 1 79 ? 5.444 0.043 10.212 1.00 88.88 79 LEU A N 1
ATOM 600 C CA . LEU A 1 79 ? 5.590 1.407 10.698 1.00 88.88 79 LEU A CA 1
ATOM 601 C C . LEU A 1 79 ? 4.718 1.652 11.942 1.00 88.88 79 LEU A C 1
ATOM 603 O O . LEU A 1 79 ? 3.717 0.956 12.155 1.00 88.88 79 LEU A O 1
ATOM 607 N N . PRO A 1 80 ? 5.063 2.659 12.767 1.00 86.00 80 PRO A N 1
ATOM 608 C CA . PRO A 1 80 ? 4.253 3.048 13.914 1.00 86.00 80 PRO A CA 1
ATOM 609 C C . PRO A 1 80 ? 2.792 3.372 13.546 1.00 86.00 80 PRO A C 1
ATOM 611 O O . PRO A 1 80 ? 2.508 3.734 12.399 1.00 86.00 80 PRO A O 1
ATOM 614 N N . PRO A 1 81 ? 1.860 3.279 14.516 1.00 85.44 81 PRO A N 1
ATOM 615 C CA . PRO A 1 81 ? 0.464 3.636 14.296 1.00 85.44 81 PRO A CA 1
ATOM 616 C C . PRO A 1 81 ? 0.288 5.068 13.788 1.00 85.44 81 PRO A C 1
ATOM 618 O O . PRO A 1 81 ? 0.968 5.986 14.245 1.00 85.44 81 PRO A O 1
ATOM 621 N N . LEU A 1 82 ? -0.667 5.247 12.880 1.00 83.88 82 LEU A N 1
ATOM 622 C CA . LEU A 1 82 ? -0.977 6.527 12.259 1.00 83.88 82 LEU A CA 1
ATOM 623 C C . LEU A 1 82 ? -1.616 7.503 13.250 1.00 83.88 82 LEU A C 1
ATOM 625 O O . LEU A 1 82 ? -2.571 7.175 13.961 1.00 83.88 82 LEU A O 1
ATOM 629 N N . THR A 1 83 ? -1.149 8.749 13.239 1.00 86.75 83 THR A N 1
ATOM 630 C CA . THR A 1 83 ? -1.874 9.866 13.850 1.00 86.75 83 THR A CA 1
ATOM 631 C C . THR A 1 83 ? -2.983 10.368 12.923 1.00 86.75 83 THR A C 1
ATOM 633 O O . THR A 1 83 ? -3.034 10.061 11.730 1.00 86.75 83 THR A 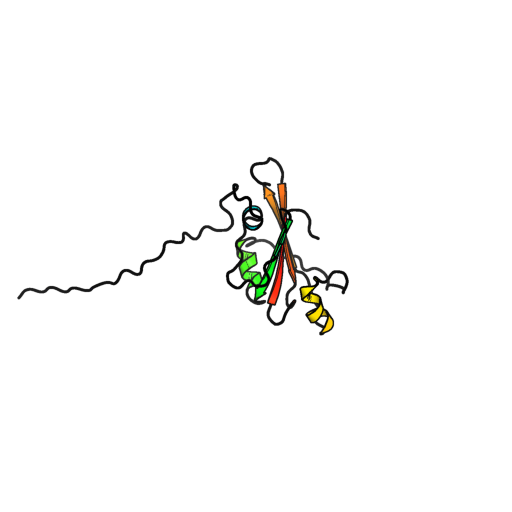O 1
ATOM 636 N N . ARG A 1 84 ? -3.875 11.220 13.449 1.00 83.56 84 ARG A N 1
ATOM 637 C CA . ARG A 1 84 ? -4.944 11.854 12.656 1.00 83.56 84 ARG A CA 1
ATOM 638 C C . ARG A 1 84 ? -4.424 12.597 11.419 1.00 83.56 84 ARG A C 1
ATOM 640 O O . ARG A 1 84 ? -5.135 12.635 10.424 1.00 83.56 84 ARG A O 1
ATOM 647 N N . TYR A 1 85 ? -3.242 13.207 11.500 1.00 84.19 85 TYR A N 1
ATOM 648 C CA . TYR A 1 85 ? -2.686 14.025 10.417 1.00 84.19 85 TYR A CA 1
ATOM 649 C C . TYR A 1 85 ? -1.998 13.194 9.331 1.00 84.19 85 TYR A C 1
ATOM 651 O O . TYR A 1 85 ? -1.871 13.659 8.206 1.00 84.19 85 TYR A O 1
ATOM 659 N N . GLU A 1 86 ? -1.593 11.969 9.660 1.00 86.88 86 GLU A N 1
ATOM 660 C CA . GLU A 1 86 ? -0.948 11.037 8.728 1.00 86.88 86 GLU A CA 1
ATOM 661 C C . GLU A 1 86 ? -1.955 10.063 8.102 1.00 86.88 86 GLU A C 1
ATOM 663 O O . GLU A 1 86 ? -1.650 9.382 7.129 1.00 86.88 86 GLU A O 1
ATOM 668 N N . THR A 1 87 ? -3.154 9.956 8.682 1.00 89.31 87 THR A N 1
ATOM 669 C CA . THR A 1 87 ? -4.173 8.999 8.248 1.00 89.31 87 THR A CA 1
ATOM 670 C C . THR A 1 87 ? -4.805 9.444 6.926 1.00 89.31 87 THR A C 1
ATOM 672 O O . THR A 1 87 ? -5.378 10.539 6.880 1.00 89.31 87 THR A O 1
ATOM 675 N N . PRO A 1 88 ? -4.797 8.597 5.876 1.00 88.88 88 PRO A N 1
ATOM 676 C CA . PRO A 1 88 ? -5.507 8.883 4.635 1.00 88.88 88 PRO A CA 1
ATOM 677 C C . PRO A 1 88 ? -6.982 9.184 4.895 1.00 88.88 88 PRO A C 1
ATOM 679 O O . PRO A 1 88 ? -7.611 8.561 5.753 1.00 88.88 88 PRO A O 1
ATOM 682 N N . ALA A 1 89 ? -7.556 10.124 4.141 1.00 89.62 89 ALA A N 1
ATOM 683 C CA . ALA A 1 89 ? -8.904 10.631 4.405 1.00 89.62 89 ALA A CA 1
ATOM 684 C C . ALA A 1 89 ? -9.965 9.518 4.493 1.00 89.62 89 ALA A C 1
ATOM 686 O O . ALA A 1 89 ? -10.845 9.575 5.353 1.00 89.62 89 ALA A O 1
ATOM 687 N N . MET A 1 90 ? -9.841 8.482 3.660 1.00 89.69 90 MET A N 1
ATOM 688 C CA . MET A 1 90 ? -10.742 7.326 3.664 1.00 89.69 90 MET A CA 1
ATOM 689 C C . MET A 1 90 ? -10.621 6.429 4.899 1.00 89.69 90 MET A C 1
ATOM 691 O O . MET A 1 90 ? -11.595 5.784 5.259 1.00 89.69 90 MET A O 1
ATOM 695 N N . CYS A 1 91 ? -9.483 6.445 5.597 1.00 94.00 91 CYS A N 1
ATOM 696 C CA . CYS A 1 91 ? -9.272 5.667 6.821 1.00 94.00 91 CYS A CA 1
ATOM 697 C C . CYS A 1 91 ? -9.635 6.451 8.095 1.00 94.00 91 CYS A C 1
ATOM 699 O O . CYS A 1 91 ? -9.713 5.885 9.188 1.00 94.00 91 CYS A O 1
ATOM 701 N N . LEU A 1 92 ? -9.893 7.763 7.992 1.00 93.62 92 LEU A N 1
ATOM 702 C CA . LEU A 1 92 ? -10.294 8.588 9.138 1.00 93.62 92 LEU A CA 1
ATOM 703 C C . LEU A 1 92 ? -11.539 8.067 9.879 1.00 93.62 92 LEU A C 1
ATOM 705 O O . LEU A 1 92 ? -11.562 8.196 11.106 1.00 93.62 92 LEU A O 1
ATOM 709 N N . PRO A 1 93 ? -12.575 7.502 9.223 1.00 94.38 93 PRO A N 1
ATOM 710 C CA . PRO A 1 93 ? -13.697 6.886 9.927 1.00 94.38 93 PRO A CA 1
ATOM 711 C C . PRO A 1 93 ? -13.267 5.742 10.855 1.00 94.38 93 PRO A C 1
ATOM 713 O O . PRO A 1 93 ? -13.674 5.738 12.016 1.00 94.38 93 PRO A O 1
ATOM 716 N N . ALA A 1 94 ? -12.399 4.832 10.398 1.00 94.31 94 ALA A N 1
ATOM 717 C CA . ALA A 1 94 ? -11.883 3.733 11.218 1.00 94.31 94 ALA A CA 1
ATOM 718 C C . ALA A 1 94 ? -11.055 4.250 12.402 1.00 94.31 94 ALA A C 1
ATOM 720 O O . ALA A 1 94 ? -11.275 3.840 13.545 1.00 94.31 94 ALA A O 1
ATOM 721 N N . LEU A 1 95 ? -10.186 5.240 12.165 1.00 93.19 95 LEU A N 1
ATOM 722 C CA . LEU A 1 95 ? -9.439 5.899 13.239 1.00 93.19 95 LEU A CA 1
ATOM 723 C C . LEU A 1 95 ? -10.380 6.509 14.293 1.00 93.19 95 LEU A C 1
ATOM 725 O O . LEU A 1 95 ? -10.168 6.349 15.494 1.00 93.19 95 LEU A O 1
ATOM 729 N N . ARG A 1 96 ? -11.442 7.203 13.860 1.00 93.44 96 ARG A N 1
ATOM 730 C CA . ARG A 1 96 ? -12.446 7.810 14.758 1.00 93.44 96 ARG A CA 1
ATOM 731 C C . ARG A 1 96 ? -13.257 6.768 15.526 1.00 93.44 96 ARG A C 1
ATOM 733 O O . ARG A 1 96 ? -13.702 7.069 16.628 1.00 93.44 96 ARG A O 1
ATOM 740 N N . ALA A 1 97 ? -13.418 5.570 14.972 1.00 93.75 97 ALA A N 1
ATOM 741 C CA . ALA A 1 97 ? -14.030 4.427 15.642 1.00 93.75 97 ALA A CA 1
ATOM 742 C C . ALA A 1 97 ? -13.087 3.730 16.647 1.00 93.75 97 ALA A C 1
ATOM 744 O O . ALA A 1 97 ? -13.500 2.785 17.313 1.00 93.75 97 ALA A O 1
ATOM 745 N N . GLY A 1 98 ? -11.840 4.197 16.790 1.00 92.19 98 GLY A N 1
ATOM 746 C CA . GLY A 1 98 ? -10.867 3.673 17.752 1.00 92.19 98 GLY A CA 1
ATOM 747 C C . GLY A 1 98 ? -9.956 2.572 17.206 1.00 92.19 98 GLY A C 1
ATOM 748 O O . GLY A 1 98 ? -9.210 1.970 17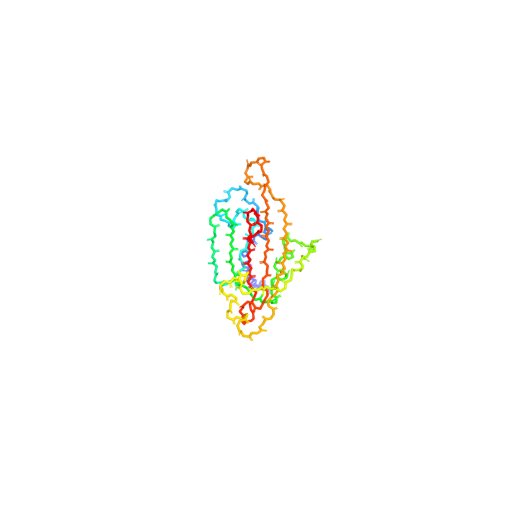.980 1.00 92.19 98 GLY A O 1
ATOM 749 N N . VAL A 1 99 ? -9.980 2.310 15.894 1.00 93.00 99 VAL A N 1
ATOM 750 C CA . VAL A 1 99 ? -9.054 1.363 15.259 1.00 93.00 99 VAL A CA 1
ATOM 751 C C . VAL A 1 99 ? -7.632 1.920 15.325 1.00 93.00 99 VAL A C 1
ATOM 753 O O . VAL A 1 99 ? -7.374 3.071 14.970 1.00 93.00 99 VAL A O 1
ATOM 756 N N . LYS A 1 100 ? -6.686 1.087 15.768 1.00 91.50 100 LYS A N 1
ATOM 757 C CA . LYS A 1 100 ? -5.254 1.406 15.750 1.00 91.50 100 LYS A CA 1
ATOM 758 C C . LYS A 1 100 ? -4.688 1.114 14.364 1.00 91.50 100 LYS A C 1
ATOM 760 O O . LYS A 1 100 ? -4.119 0.050 14.145 1.00 91.50 100 LYS A O 1
ATOM 765 N N . LEU A 1 101 ? -4.868 2.053 13.442 1.00 93.06 101 LEU A N 1
ATOM 766 C CA . LEU A 1 101 ? -4.349 1.931 12.082 1.00 93.06 101 LEU A CA 1
ATOM 767 C C . LEU A 1 101 ? -2.817 1.901 12.101 1.00 93.06 101 LEU A C 1
ATOM 769 O O . LEU A 1 101 ? -2.188 2.817 12.633 1.00 93.06 101 LEU A O 1
ATOM 773 N N . SER A 1 102 ? -2.223 0.868 11.514 1.00 91.94 102 SER A N 1
ATOM 774 C CA . SER A 1 102 ? -0.782 0.780 11.270 1.00 91.94 102 SER A CA 1
ATOM 775 C C . SER A 1 102 ? -0.488 0.749 9.776 1.00 91.94 102 SER A C 1
ATOM 777 O O . SER A 1 102 ? -1.396 0.575 8.961 1.00 91.94 102 SER A O 1
ATOM 779 N N . ARG A 1 103 ? 0.783 0.944 9.414 1.00 93.94 103 ARG A N 1
ATOM 780 C CA . ARG A 1 103 ? 1.230 0.879 8.022 1.00 93.94 103 ARG A CA 1
ATOM 781 C C . ARG A 1 103 ? 2.257 -0.219 7.824 1.00 93.94 103 ARG A C 1
ATOM 783 O O . ARG A 1 103 ? 3.103 -0.454 8.684 1.00 93.94 103 ARG A O 1
ATOM 790 N N . TRP A 1 104 ? 2.201 -0.838 6.656 1.00 95.81 104 TRP A N 1
ATOM 791 C CA . TRP A 1 104 ? 3.225 -1.744 6.159 1.00 95.81 104 TRP A CA 1
ATOM 792 C C . TRP A 1 104 ? 3.779 -1.174 4.869 1.00 95.81 104 TRP A C 1
ATOM 794 O O . TRP A 1 104 ? 2.999 -0.772 4.010 1.00 95.81 104 TRP A O 1
ATOM 804 N N . THR A 1 105 ? 5.097 -1.128 4.732 1.00 95.69 105 THR A N 1
ATOM 805 C CA . THR A 1 105 ? 5.741 -0.605 3.529 1.00 95.69 105 THR A CA 1
ATOM 806 C C . THR A 1 105 ? 6.757 -1.583 2.966 1.00 95.69 105 THR A C 1
ATOM 808 O O . THR A 1 105 ? 7.363 -2.372 3.696 1.00 95.69 105 THR A O 1
ATOM 811 N N . ILE A 1 106 ? 6.907 -1.552 1.647 1.00 95.88 106 ILE A N 1
ATOM 812 C CA . ILE A 1 106 ? 7.944 -2.267 0.911 1.00 95.88 106 ILE A CA 1
ATOM 813 C C . ILE A 1 106 ? 8.161 -1.595 -0.439 1.00 95.88 106 ILE A C 1
ATOM 815 O O . ILE A 1 106 ? 7.246 -0.991 -1.000 1.00 95.88 106 ILE A O 1
ATOM 819 N N . GLY A 1 107 ? 9.373 -1.678 -0.974 1.00 93.88 107 GLY A N 1
ATOM 820 C CA . GLY A 1 107 ? 9.662 -1.079 -2.266 1.00 93.88 107 GLY A CA 1
ATOM 821 C C . GLY A 1 107 ? 11.013 -1.465 -2.830 1.00 93.88 107 GLY A C 1
ATOM 822 O O . GLY A 1 107 ? 11.826 -2.138 -2.190 1.00 93.88 107 GLY A O 1
ATOM 823 N N . GLU A 1 108 ? 11.239 -1.048 -4.067 1.00 91.75 108 GLU A N 1
ATOM 824 C CA . GLU A 1 108 ? 12.496 -1.236 -4.773 1.00 91.75 108 GLU A CA 1
ATOM 825 C C . GLU A 1 108 ? 12.690 -0.227 -5.892 1.00 91.75 108 GLU A C 1
ATOM 827 O O . GLU A 1 108 ? 11.733 0.329 -6.423 1.00 91.75 108 GLU A O 1
ATOM 832 N N . TYR A 1 109 ? 13.938 -0.021 -6.291 1.00 90.50 109 TYR A N 1
ATOM 833 C CA . TYR A 1 109 ? 14.233 0.789 -7.460 1.00 90.50 109 TYR A CA 1
ATOM 834 C C . TYR A 1 109 ? 14.015 -0.025 -8.736 1.00 90.50 109 TYR A C 1
ATOM 836 O O . TYR A 1 109 ? 14.644 -1.063 -8.936 1.00 90.50 109 TYR A O 1
ATOM 844 N N . ILE A 1 110 ? 13.143 0.475 -9.608 1.00 87.75 110 ILE A N 1
ATOM 845 C CA . ILE A 1 110 ? 12.899 -0.053 -10.951 1.00 87.75 110 ILE A CA 1
ATOM 846 C C . ILE A 1 110 ? 13.457 0.907 -12.002 1.00 87.75 110 ILE A C 1
ATOM 848 O O . ILE A 1 110 ? 13.615 2.107 -11.753 1.00 87.75 110 ILE A O 1
ATOM 852 N N . GLN A 1 111 ? 13.748 0.389 -13.194 1.00 86.56 111 GLN A N 1
ATOM 853 C CA . GLN A 1 111 ? 14.122 1.232 -14.326 1.00 86.56 111 GLN A CA 1
ATOM 854 C C . GLN A 1 111 ? 12.955 2.150 -14.704 1.00 86.56 111 GLN A C 1
ATOM 856 O O . GLN A 1 111 ? 11.814 1.706 -14.854 1.00 86.56 111 GLN A O 1
ATOM 861 N N . TRP A 1 112 ? 13.239 3.444 -14.841 1.00 84.00 112 TRP A N 1
ATOM 862 C CA . TRP A 1 112 ? 12.240 4.425 -15.228 1.00 84.00 112 TRP A CA 1
ATOM 863 C C . TRP A 1 112 ? 12.075 4.440 -16.741 1.00 84.00 112 TRP A C 1
ATOM 865 O O . TRP A 1 112 ? 12.873 5.069 -17.443 1.00 84.00 112 TRP A O 1
ATOM 875 N N . ARG A 1 113 ? 11.013 3.794 -17.238 1.00 81.81 113 ARG A N 1
ATOM 876 C CA . ARG A 1 113 ? 10.743 3.685 -18.682 1.00 81.81 113 ARG A CA 1
ATOM 877 C C . ARG A 1 113 ? 12.007 3.170 -19.404 1.00 81.81 113 ARG A C 1
ATOM 879 O O . ARG A 1 113 ? 12.868 2.538 -18.799 1.00 81.81 113 ARG A O 1
ATOM 886 N N . ASN A 1 114 ? 12.184 3.538 -20.666 1.00 79.94 114 ASN A N 1
ATOM 887 C CA . ASN A 1 114 ? 13.410 3.269 -21.420 1.00 79.94 114 ASN A CA 1
ATOM 888 C C . ASN A 1 114 ? 14.494 4.338 -21.183 1.00 79.94 114 ASN A C 1
ATOM 890 O O . ASN A 1 114 ? 15.088 4.847 -22.131 1.00 79.94 114 ASN A O 1
ATOM 894 N N . THR A 1 115 ? 14.722 4.732 -19.925 1.00 83.31 115 THR A N 1
ATOM 895 C CA . THR A 1 115 ? 15.798 5.669 -19.550 1.00 83.31 115 THR A CA 1
ATOM 896 C C . THR A 1 115 ? 16.879 4.976 -18.723 1.00 83.31 115 THR A C 1
ATOM 898 O O . THR A 1 115 ? 16.708 3.842 -18.278 1.00 83.31 115 THR A O 1
ATOM 901 N N . ASP A 1 116 ? 17.994 5.668 -18.505 1.00 86.81 116 ASP A N 1
ATOM 902 C CA . ASP A 1 116 ? 19.084 5.280 -17.603 1.00 86.81 116 ASP A CA 1
ATOM 903 C C . ASP A 1 116 ? 18.786 5.590 -16.123 1.00 86.81 116 ASP A C 1
ATOM 905 O O . ASP A 1 116 ? 19.594 5.301 -15.240 1.00 86.81 116 ASP A O 1
ATOM 909 N N . LYS A 1 117 ? 17.621 6.180 -15.831 1.00 86.19 117 LYS A N 1
ATOM 910 C CA . LYS A 1 117 ? 17.222 6.575 -14.479 1.00 86.19 117 LYS A CA 1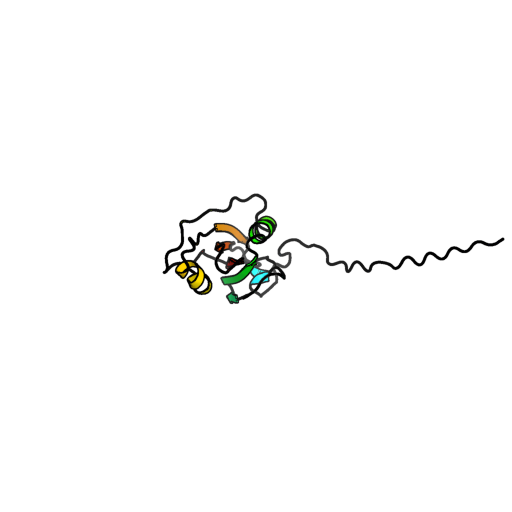
ATOM 911 C C . LYS A 1 117 ? 16.486 5.447 -13.773 1.00 86.19 117 LYS A C 1
ATOM 913 O O . LYS A 1 117 ? 15.753 4.675 -14.387 1.00 86.19 117 LYS A O 1
ATOM 918 N N . GLN A 1 118 ? 16.613 5.419 -12.452 1.00 89.12 118 GLN A N 1
ATOM 919 C CA . GLN A 1 118 ? 15.805 4.567 -11.588 1.00 89.12 118 GLN A CA 1
ATOM 920 C C . GLN A 1 118 ? 14.754 5.386 -10.838 1.00 89.12 118 GLN A C 1
ATOM 922 O O . GLN A 1 118 ? 14.959 6.563 -10.531 1.00 89.12 118 GLN A O 1
ATOM 927 N N . ARG A 1 119 ? 13.622 4.754 -10.537 1.00 90.00 119 ARG A N 1
ATOM 928 C CA . ARG A 1 119 ? 12.548 5.290 -9.693 1.00 90.00 119 ARG A CA 1
ATOM 929 C C . ARG A 1 119 ? 12.188 4.247 -8.652 1.00 90.00 119 ARG A C 1
ATOM 931 O O . ARG A 1 119 ? 12.136 3.062 -8.967 1.00 90.00 119 ARG A O 1
ATOM 938 N N . LEU A 1 120 ? 11.934 4.688 -7.426 1.00 92.06 120 LEU A N 1
ATOM 939 C CA . LEU A 1 120 ? 11.373 3.809 -6.412 1.00 92.06 120 LEU A CA 1
ATOM 940 C C . LEU A 1 120 ? 9.954 3.421 -6.847 1.00 92.06 120 LEU A C 1
ATOM 942 O O . LEU A 1 120 ? 9.134 4.283 -7.141 1.00 92.06 120 LEU A O 1
ATOM 946 N N . ARG A 1 121 ? 9.685 2.123 -6.911 1.00 93.94 121 ARG A N 1
ATOM 947 C CA . ARG A 1 121 ? 8.351 1.548 -6.869 1.00 93.94 121 ARG A CA 1
ATOM 948 C C . ARG A 1 121 ? 8.127 1.082 -5.444 1.00 93.94 121 ARG A C 1
ATOM 950 O O . ARG A 1 121 ? 8.796 0.159 -4.985 1.00 93.94 121 ARG A O 1
ATOM 957 N N . GLY A 1 122 ? 7.212 1.730 -4.749 1.00 94.94 122 GLY A N 1
ATOM 958 C CA . GLY A 1 122 ? 6.869 1.404 -3.375 1.00 94.94 122 GLY A CA 1
ATOM 959 C C . GLY A 1 122 ? 5.403 1.043 -3.245 1.00 94.94 122 GLY A C 1
ATOM 960 O O . GLY A 1 122 ? 4.591 1.362 -4.113 1.00 94.94 122 GLY A O 1
ATOM 961 N N . VAL A 1 123 ? 5.056 0.403 -2.140 1.00 96.12 123 VAL A N 1
ATOM 962 C CA . VAL A 1 123 ? 3.671 0.227 -1.728 1.00 96.12 123 VAL A CA 1
ATOM 963 C C . VAL A 1 123 ? 3.538 0.428 -0.228 1.00 96.12 123 VAL A C 1
ATOM 965 O O . VAL A 1 123 ? 4.349 -0.077 0.546 1.00 96.12 123 VAL A O 1
ATOM 968 N N . VAL A 1 124 ? 2.505 1.164 0.167 1.00 95.62 124 VAL A N 1
ATOM 969 C CA . VAL A 1 124 ? 2.096 1.365 1.555 1.00 95.62 124 VAL A CA 1
ATOM 970 C C . VAL A 1 124 ? 0.722 0.735 1.744 1.00 95.62 124 VAL A C 1
ATOM 972 O O . VAL A 1 124 ? -0.205 1.005 0.985 1.00 95.62 124 VAL A O 1
ATOM 975 N N . ILE A 1 125 ? 0.585 -0.106 2.764 1.00 96.25 125 ILE A N 1
ATOM 976 C CA . ILE A 1 125 ? -0.668 -0.765 3.128 1.00 96.25 125 ILE A CA 1
ATOM 977 C C . ILE A 1 125 ? -1.120 -0.253 4.485 1.00 96.25 125 ILE A C 1
ATOM 979 O O . ILE A 1 125 ? -0.354 -0.312 5.446 1.00 96.25 125 ILE A O 1
ATOM 983 N N . THR A 1 126 ? -2.375 0.173 4.584 1.00 96.75 126 THR A N 1
ATOM 984 C CA . THR A 1 126 ? -3.062 0.457 5.849 1.00 96.75 126 THR A CA 1
ATOM 985 C C . THR A 1 126 ? -4.209 -0.543 6.019 1.00 96.75 126 THR A C 1
ATOM 987 O O . THR A 1 126 ? -5.287 -0.331 5.453 1.00 96.75 126 THR A O 1
ATOM 990 N N . PRO A 1 127 ? -3.998 -1.659 6.743 1.00 96.00 127 PRO A N 1
ATOM 991 C CA . PRO A 1 127 ? -5.062 -2.609 7.053 1.00 96.00 127 PRO A CA 1
ATOM 992 C C . PRO A 1 127 ? -6.173 -1.959 7.880 1.00 96.00 127 PRO A C 1
ATOM 994 O O . PRO A 1 127 ? -5.934 -0.974 8.582 1.00 96.00 127 PRO A O 1
ATOM 997 N N . ASP A 1 128 ? -7.376 -2.528 7.809 1.00 95.25 128 ASP A N 1
ATOM 998 C CA . ASP A 1 128 ? -8.539 -2.092 8.600 1.00 95.25 128 ASP A CA 1
ATOM 999 C C . ASP A 1 128 ? -8.938 -0.620 8.379 1.00 95.25 128 ASP A C 1
ATOM 1001 O O . ASP A 1 128 ? -9.554 0.014 9.238 1.00 95.25 128 ASP A O 1
ATOM 1005 N N . CYS A 1 129 ? -8.594 -0.068 7.212 1.00 94.88 129 CYS A N 1
ATOM 1006 C CA . CYS A 1 129 ? -8.940 1.296 6.814 1.00 94.88 129 CYS A CA 1
ATOM 1007 C C . CYS A 1 129 ? -10.461 1.480 6.674 1.00 94.88 129 CYS A C 1
ATOM 1009 O O . CYS A 1 129 ? -11.012 2.512 7.061 1.00 94.88 129 CYS A O 1
ATOM 1011 N N . GLU A 1 130 ? -11.139 0.450 6.169 1.00 94.56 130 GLU A N 1
ATOM 1012 C CA . GLU A 1 130 ? -12.595 0.305 6.147 1.00 94.56 130 GLU A CA 1
ATOM 1013 C C . GLU A 1 130 ? -12.974 -1.087 6.691 1.00 94.56 130 GLU A C 1
ATOM 1015 O O . GLU A 1 130 ? -12.116 -1.973 6.748 1.00 94.56 130 GLU A O 1
ATOM 1020 N N . PRO A 1 131 ? -14.244 -1.331 7.082 1.00 93.38 131 PRO A N 1
ATOM 1021 C CA . PRO A 1 131 ? -14.675 -2.649 7.544 1.00 93.38 131 PRO A CA 1
ATOM 1022 C C . PRO A 1 131 ? -14.303 -3.769 6.559 1.00 93.38 131 PRO A C 1
ATOM 1024 O O . PRO A 1 131 ? -14.843 -3.847 5.457 1.00 93.38 131 PRO A O 1
ATOM 1027 N N . GLY A 1 132 ? -13.371 -4.634 6.971 1.00 94.81 132 GLY A N 1
ATOM 1028 C CA . GLY A 1 132 ? -12.893 -5.770 6.179 1.00 94.81 132 GLY A CA 1
ATOM 1029 C C . GLY A 1 132 ? -11.942 -5.421 5.029 1.00 94.81 132 GLY A C 1
ATOM 1030 O O . GLY A 1 132 ? -11.603 -6.316 4.257 1.00 94.81 132 GLY A O 1
ATOM 1031 N N . LYS A 1 133 ? -11.498 -4.166 4.899 1.00 97.69 133 LYS A N 1
ATOM 1032 C CA . LYS A 1 133 ? -10.672 -3.720 3.772 1.00 97.69 133 LYS A CA 1
ATOM 1033 C C . LYS A 1 133 ? -9.369 -3.062 4.214 1.00 97.69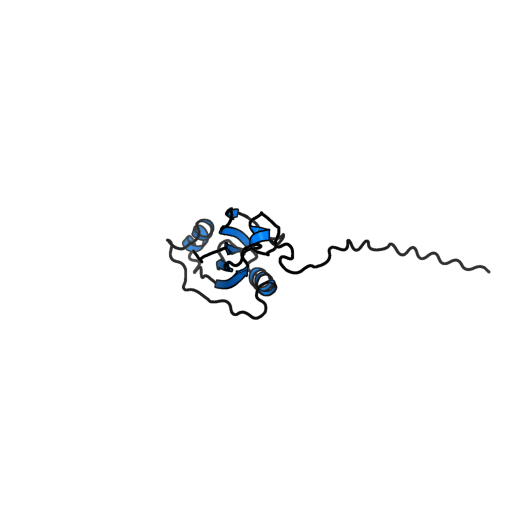 133 LYS A C 1
ATOM 1035 O O . LYS A 1 133 ? -9.342 -2.220 5.115 1.00 97.69 133 LYS A O 1
ATOM 1040 N N . ALA A 1 134 ? -8.313 -3.385 3.482 1.00 97.56 134 ALA A N 1
ATOM 1041 C CA . ALA A 1 134 ? -7.034 -2.704 3.523 1.00 97.56 134 ALA A CA 1
ATOM 1042 C C . ALA A 1 134 ? -6.994 -1.611 2.456 1.00 97.56 134 ALA A C 1
ATOM 1044 O O . ALA A 1 134 ? -7.477 -1.794 1.338 1.00 97.56 134 ALA A O 1
ATOM 1045 N N . TYR A 1 135 ? -6.374 -0.488 2.798 1.00 97.31 135 TYR A N 1
ATOM 1046 C CA . TYR A 1 135 ? -6.020 0.546 1.841 1.00 97.31 135 TYR A CA 1
ATOM 1047 C C . TYR A 1 135 ? -4.611 0.323 1.315 1.00 97.31 135 TYR A C 1
ATOM 1049 O O . TYR A 1 135 ? -3.684 0.125 2.100 1.00 97.31 135 TYR A O 1
ATOM 1057 N N . VAL A 1 136 ? -4.468 0.338 -0.004 1.00 96.94 136 VAL A N 1
ATOM 1058 C CA . VAL A 1 136 ? -3.239 0.043 -0.734 1.00 96.94 136 VAL A CA 1
ATOM 1059 C C . VAL A 1 136 ? -2.857 1.266 -1.540 1.00 96.94 136 VAL A C 1
ATOM 1061 O O . VAL A 1 136 ? -3.660 1.756 -2.328 1.00 96.94 136 VAL A O 1
ATOM 1064 N N . GLN A 1 137 ? -1.629 1.732 -1.356 1.00 95.81 137 GLN A N 1
ATOM 1065 C CA . GLN A 1 137 ? -1.080 2.888 -2.052 1.00 95.81 137 GLN A CA 1
ATOM 1066 C C . GLN A 1 137 ? 0.206 2.488 -2.744 1.00 95.81 137 GLN A C 1
ATOM 1068 O O . GLN A 1 137 ? 1.237 2.316 -2.095 1.00 95.81 137 GLN A O 1
ATOM 1073 N N . TRP A 1 138 ? 0.153 2.327 -4.057 1.00 95.75 138 TRP A N 1
ATOM 1074 C CA . TRP A 1 138 ? 1.348 2.152 -4.866 1.00 95.75 138 TRP A CA 1
ATOM 1075 C C . TRP A 1 138 ? 1.925 3.504 -5.241 1.00 95.75 138 TRP A C 1
ATOM 1077 O O . TRP A 1 138 ? 1.194 4.377 -5.700 1.00 95.75 138 TRP A O 1
ATOM 1087 N N . VAL A 1 139 ? 3.240 3.653 -5.107 1.00 94.00 139 VAL A N 1
ATOM 1088 C CA . VAL A 1 139 ? 3.956 4.899 -5.389 1.00 94.00 139 VAL A CA 1
ATOM 1089 C C . VAL A 1 139 ? 5.076 4.691 -6.406 1.00 94.00 139 VAL A C 1
A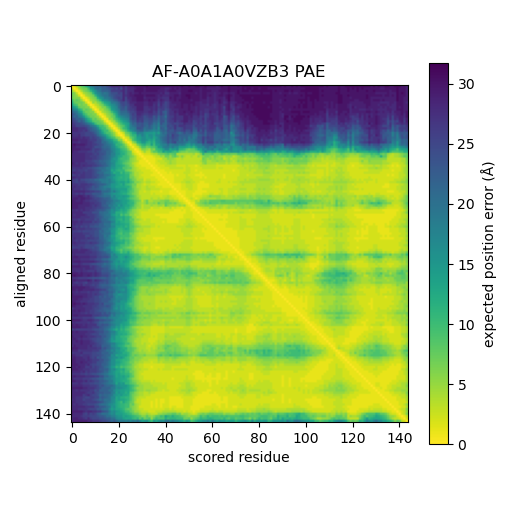TOM 1091 O O . VAL A 1 139 ? 5.765 3.669 -6.399 1.00 94.00 139 VAL A O 1
ATOM 1094 N N . LEU A 1 140 ? 5.260 5.688 -7.269 1.00 90.88 140 LEU A N 1
ATOM 1095 C CA . LEU A 1 140 ? 6.397 5.861 -8.170 1.00 90.88 140 LEU A CA 1
ATOM 1096 C C . LEU A 1 140 ? 7.159 7.126 -7.778 1.00 90.88 140 LEU A C 1
ATOM 1098 O O . LEU A 1 140 ? 6.686 8.245 -7.974 1.00 90.88 140 LEU A O 1
ATOM 1102 N N . GLY A 1 141 ? 8.373 6.953 -7.272 1.00 87.50 141 GLY A N 1
ATOM 1103 C CA . GLY A 1 141 ? 9.117 7.998 -6.578 1.00 87.50 141 GLY A CA 1
ATOM 1104 C C . GLY A 1 141 ? 9.071 7.765 -5.075 1.00 87.50 141 GLY A C 1
ATOM 1105 O O . GLY A 1 141 ? 9.080 6.623 -4.637 1.00 87.50 141 GLY A O 1
ATOM 1106 N N . ASP A 1 142 ? 9.060 8.833 -4.292 1.00 79.19 142 ASP A N 1
ATOM 1107 C CA . ASP A 1 142 ? 9.247 8.740 -2.846 1.00 79.19 142 ASP A CA 1
ATOM 1108 C C . ASP A 1 142 ? 7.978 8.271 -2.115 1.00 79.19 142 ASP A C 1
ATOM 1110 O O . ASP A 1 142 ? 6.856 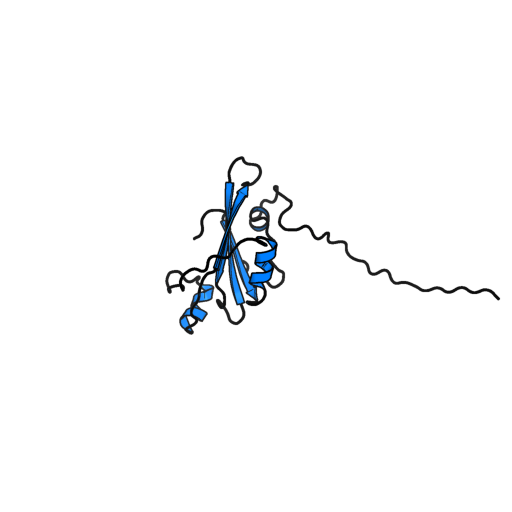8.544 -2.550 1.00 79.19 142 ASP A O 1
ATOM 1114 N N . PHE A 1 143 ? 8.156 7.587 -0.978 1.00 75.31 143 PHE A N 1
ATOM 1115 C CA . PHE A 1 143 ? 7.055 7.361 -0.041 1.00 75.31 143 PHE A CA 1
ATOM 1116 C C . PHE A 1 143 ? 6.565 8.713 0.493 1.00 75.31 143 PHE A C 1
ATOM 1118 O O . PHE A 1 143 ? 7.377 9.533 0.927 1.00 75.31 143 PHE A O 1
ATOM 1125 N N . GLN A 1 144 ? 5.251 8.940 0.443 1.00 58.34 144 GLN A N 1
ATOM 1126 C CA . GLN A 1 144 ? 4.603 10.111 1.041 1.00 58.34 144 GLN A CA 1
ATOM 1127 C C . GLN A 1 144 ? 4.240 9.882 2.509 1.00 58.34 144 GLN A C 1
ATOM 1129 O O . GLN A 1 144 ? 3.883 8.737 2.879 1.00 58.34 144 GLN A O 1
#

Solvent-accessible surface area (backbone atoms only — not comparable to full-atom values): 8692 Å² total; per-residue (Å²): 142,84,90,80,88,81,81,80,77,79,76,79,79,74,77,80,71,76,88,70,70,74,51,89,50,74,76,46,86,50,45,50,43,67,64,34,53,78,82,61,90,76,49,40,81,74,45,80,36,87,80,39,22,42,34,31,33,31,50,54,84,47,54,65,64,58,48,37,77,81,40,72,89,60,80,72,45,79,49,75,67,58,50,84,89,71,42,54,80,81,27,43,63,29,47,74,74,67,49,85,39,37,37,35,37,47,69,48,77,38,72,41,60,95,52,98,46,72,34,34,41,32,38,41,35,30,51,60,23,43,96,67,19,17,34,39,37,37,29,45,41,74,90,130

pLDDT: mean 80.93, std 20.29, range [32.66, 97.88]

Radius of gyration: 20.63 Å; Cα contacts (8 Å, |Δi|>4): 242; chains: 1; bounding box: 41×70×54 Å